Protein AF-A0A651G472-F1 (af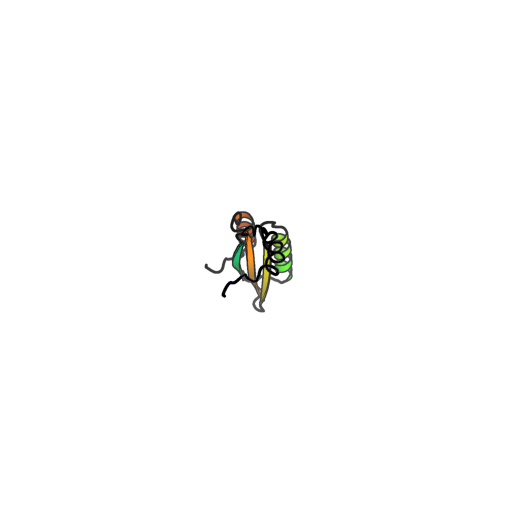db_monomer_lite)

Secondary structure (DSSP, 8-state):
--------SSSSSTTSSGGG---------EEEEEEEESS--HHHHHHHHHHHHT-TTEEEEEEEE-TTS-EEEEEEEETTS-HHHHHHHHHTT-EE---

Structure (mmCIF, N/CA/C/O backbone):
data_AF-A0A651G472-F1
#
_entry.id   AF-A0A651G472-F1
#
loop_
_atom_site.group_PDB
_atom_site.id
_atom_site.type_symbol
_atom_site.label_atom_id
_atom_site.label_alt_id
_atom_site.label_comp_id
_atom_site.label_asym_id
_atom_site.label_entity_id
_atom_site.label_seq_id
_atom_site.pdbx_PDB_ins_code
_atom_site.Cartn_x
_atom_site.Cartn_y
_atom_site.Cartn_z
_atom_site.occupancy
_atom_site.B_iso_or_equiv
_atom_site.auth_seq_id
_atom_site.auth_comp_id
_atom_site.auth_asym_id
_atom_site.auth_atom_id
_atom_site.pdbx_PDB_model_num
ATOM 1 N N . MET A 1 1 ? 12.390 -59.729 -54.789 1.00 39.84 1 MET A N 1
ATOM 2 C CA . MET A 1 1 ? 13.541 -58.829 -54.567 1.00 39.84 1 MET A CA 1
ATOM 3 C C . MET A 1 1 ? 13.058 -57.629 -53.768 1.00 39.84 1 MET A C 1
ATOM 5 O O . MET A 1 1 ? 12.084 -57.005 -54.165 1.00 39.84 1 MET A O 1
ATOM 9 N N . GLN A 1 2 ? 13.670 -57.414 -52.601 1.00 42.69 2 GLN A N 1
ATOM 10 C CA . GLN A 1 2 ? 13.474 -56.268 -51.704 1.00 42.69 2 GLN A CA 1
ATOM 11 C C . GLN A 1 2 ? 13.751 -54.937 -52.413 1.00 42.69 2 GLN A C 1
ATOM 13 O O . GLN A 1 2 ? 14.681 -54.868 -53.210 1.00 42.69 2 GLN A O 1
ATOM 18 N N . SER A 1 3 ? 13.035 -53.876 -52.027 1.00 42.47 3 SER A N 1
ATOM 19 C CA . SER A 1 3 ? 13.592 -52.718 -51.292 1.00 42.47 3 SER A CA 1
ATOM 20 C C . SER A 1 3 ? 12.660 -51.504 -51.473 1.00 42.47 3 SER A C 1
ATOM 22 O O . SER A 1 3 ? 12.436 -51.056 -52.587 1.00 42.47 3 SER A O 1
ATOM 24 N N . THR A 1 4 ? 11.907 -51.120 -50.440 1.00 47.78 4 THR A N 1
ATOM 25 C CA . THR A 1 4 ? 12.179 -49.958 -49.563 1.00 47.78 4 THR A CA 1
ATOM 26 C C . THR A 1 4 ? 12.053 -48.599 -50.259 1.00 47.78 4 THR A C 1
ATOM 28 O O . THR A 1 4 ? 12.889 -48.278 -51.089 1.00 47.78 4 THR A O 1
ATOM 31 N N . GLN A 1 5 ? 11.095 -47.767 -49.822 1.00 47.00 5 GLN A N 1
ATOM 32 C CA . GLN A 1 5 ? 11.279 -46.354 -49.414 1.00 47.00 5 GLN A CA 1
ATOM 33 C C . GLN A 1 5 ? 9.897 -45.701 -49.200 1.00 47.00 5 GLN A C 1
ATOM 35 O O . GLN A 1 5 ? 9.114 -45.546 -50.123 1.00 47.00 5 GLN A O 1
ATOM 40 N N . ARG A 1 6 ? 9.452 -45.565 -47.946 1.00 46.88 6 ARG A N 1
ATOM 41 C CA . ARG A 1 6 ? 9.736 -44.450 -47.015 1.00 46.88 6 ARG A CA 1
ATOM 42 C C . ARG A 1 6 ? 8.841 -43.230 -47.268 1.00 46.88 6 ARG A C 1
ATOM 44 O O . ARG A 1 6 ? 9.208 -42.309 -47.978 1.00 46.88 6 ARG A O 1
ATOM 51 N N . ILE A 1 7 ? 7.675 -43.274 -46.617 1.00 53.94 7 ILE A N 1
ATOM 52 C CA . ILE A 1 7 ? 7.090 -42.219 -45.766 1.00 53.94 7 ILE A CA 1
ATOM 53 C C . ILE A 1 7 ? 7.829 -40.878 -45.907 1.00 53.94 7 ILE A C 1
ATOM 55 O O . ILE A 1 7 ? 8.785 -40.611 -45.182 1.00 53.94 7 ILE A O 1
ATOM 59 N N . ALA A 1 8 ? 7.409 -40.047 -46.852 1.00 53.22 8 ALA A N 1
ATOM 60 C CA . ALA A 1 8 ? 8.020 -38.741 -47.067 1.00 53.22 8 ALA A CA 1
ATOM 61 C C . ALA A 1 8 ? 6.984 -37.754 -47.599 1.00 53.22 8 ALA A C 1
ATOM 63 O O . ALA A 1 8 ? 7.155 -37.225 -48.686 1.00 53.22 8 ALA A O 1
ATOM 64 N N . LEU A 1 9 ? 5.871 -37.549 -46.888 1.00 49.25 9 LEU A N 1
ATOM 65 C CA . LEU A 1 9 ? 4.872 -36.558 -47.316 1.00 49.25 9 LEU A CA 1
ATOM 66 C C . LEU A 1 9 ? 3.938 -36.088 -46.191 1.00 49.25 9 LEU A C 1
ATOM 68 O O . LEU A 1 9 ? 2.769 -35.846 -46.430 1.00 49.25 9 LEU A O 1
ATOM 72 N N . PHE A 1 10 ? 4.424 -35.955 -44.952 1.00 49.31 10 PHE A N 1
ATOM 73 C CA . PHE A 1 10 ? 3.612 -35.372 -43.863 1.00 49.31 10 PHE A CA 1
ATOM 74 C C . PHE A 1 10 ? 4.408 -34.531 -42.848 1.00 49.31 10 PHE A C 1
ATOM 76 O O . PHE A 1 10 ? 3.930 -34.256 -41.754 1.00 49.31 10 PHE A O 1
ATOM 83 N N . THR A 1 11 ? 5.627 -34.099 -43.180 1.00 51.69 11 THR A N 1
ATOM 84 C CA . THR A 1 11 ? 6.536 -33.431 -42.225 1.00 51.69 11 THR A CA 1
ATOM 85 C C . THR A 1 11 ? 6.749 -31.933 -42.464 1.00 51.69 11 THR A C 1
ATOM 87 O O . THR A 1 11 ? 7.424 -31.288 -41.669 1.00 51.69 11 THR A O 1
ATOM 90 N N . THR A 1 12 ? 6.160 -31.335 -43.501 1.00 51.53 12 THR A N 1
ATOM 91 C CA . THR A 1 12 ? 6.471 -29.953 -43.925 1.00 51.53 12 THR A CA 1
ATOM 92 C C . THR A 1 12 ? 5.428 -28.893 -43.552 1.00 51.53 12 THR A C 1
ATOM 94 O O . THR A 1 12 ? 5.532 -27.765 -44.018 1.00 51.53 12 THR A O 1
ATOM 97 N N . VAL A 1 13 ? 4.455 -29.200 -42.684 1.00 48.84 13 VAL A N 1
ATOM 98 C CA . VAL A 1 13 ? 3.452 -28.209 -42.212 1.00 48.84 13 VAL A CA 1
ATOM 99 C C . VAL A 1 13 ? 3.659 -27.798 -40.742 1.00 48.84 13 VAL A C 1
ATOM 101 O O . VAL A 1 13 ? 3.121 -26.795 -40.290 1.00 48.84 13 VAL A O 1
ATOM 104 N N . ILE A 1 14 ? 4.512 -28.497 -39.985 1.00 50.47 14 ILE A N 1
ATOM 105 C CA . ILE A 1 14 ? 4.656 -28.290 -38.527 1.00 50.47 14 ILE A CA 1
ATOM 106 C C . ILE A 1 14 ? 5.759 -27.259 -38.177 1.00 50.47 14 ILE A C 1
ATOM 108 O O . ILE A 1 14 ? 6.018 -26.984 -37.010 1.00 50.47 14 ILE A O 1
ATOM 112 N N . LEU A 1 15 ? 6.403 -26.622 -39.165 1.00 45.94 15 LEU A N 1
ATOM 113 C CA . LEU A 1 15 ? 7.563 -25.743 -38.924 1.00 45.94 15 LEU A CA 1
ATOM 114 C C . LEU A 1 15 ? 7.246 -24.233 -38.855 1.00 45.94 15 LEU A C 1
ATOM 116 O O . LEU A 1 15 ? 8.153 -23.434 -38.652 1.00 45.94 15 LEU A O 1
ATOM 120 N N . ALA A 1 16 ? 5.984 -23.811 -38.984 1.00 49.34 16 ALA A N 1
ATOM 121 C CA . ALA A 1 16 ? 5.621 -22.384 -38.949 1.00 49.34 16 ALA A CA 1
ATOM 122 C C . ALA A 1 16 ? 5.067 -21.890 -37.595 1.00 49.34 16 ALA A C 1
ATOM 124 O O . ALA A 1 16 ? 4.894 -20.690 -37.409 1.00 49.34 16 ALA A O 1
ATOM 125 N N . ILE A 1 17 ? 4.811 -22.780 -36.627 1.00 51.41 17 ILE A N 1
ATOM 126 C CA . ILE A 1 17 ? 4.156 -22.407 -35.353 1.00 51.41 17 ILE A CA 1
ATOM 127 C C . ILE A 1 17 ? 5.175 -22.045 -34.249 1.00 51.41 17 ILE A C 1
ATOM 129 O O . ILE A 1 17 ? 4.821 -21.461 -33.230 1.00 51.41 17 ILE A O 1
ATOM 133 N N . VAL A 1 18 ? 6.470 -22.308 -34.452 1.00 51.47 18 VAL A N 1
ATOM 134 C CA . VAL A 1 18 ? 7.487 -22.171 -33.388 1.00 51.47 18 VAL A CA 1
ATOM 135 C C . VAL A 1 18 ? 8.056 -20.742 -33.251 1.00 51.47 18 VAL A C 1
ATOM 137 O O . VAL A 1 18 ? 8.744 -20.444 -32.281 1.00 51.47 18 VAL A O 1
ATOM 140 N N . LEU A 1 19 ? 7.747 -19.811 -34.161 1.00 49.59 19 LEU A N 1
ATOM 141 C CA . LEU A 1 19 ? 8.457 -18.520 -34.249 1.00 49.59 19 LEU A CA 1
ATOM 142 C C . LEU A 1 19 ? 7.743 -17.290 -33.651 1.00 49.59 19 LEU A C 1
ATOM 144 O O . LEU A 1 19 ? 8.285 -16.192 -33.738 1.00 49.59 19 LEU A O 1
ATOM 148 N N . ILE A 1 20 ? 6.588 -17.435 -32.987 1.00 51.31 20 ILE A N 1
ATOM 149 C CA . ILE A 1 20 ? 5.882 -16.301 -32.333 1.00 51.31 20 ILE A CA 1
ATOM 150 C C . ILE A 1 20 ? 5.893 -16.419 -30.794 1.00 51.31 20 ILE A C 1
ATOM 152 O O . ILE A 1 20 ? 5.152 -15.741 -30.093 1.00 51.31 20 ILE A O 1
ATOM 156 N N . ALA A 1 21 ? 6.769 -17.251 -30.224 1.00 48.28 21 ALA A N 1
ATOM 157 C CA . ALA A 1 21 ? 6.978 -17.304 -28.772 1.00 48.28 21 ALA A CA 1
ATOM 158 C C . ALA A 1 21 ? 8.092 -16.355 -28.284 1.00 48.28 21 ALA A C 1
ATOM 160 O O . ALA A 1 21 ? 8.509 -16.432 -27.132 1.00 48.28 21 ALA A O 1
ATOM 161 N N . SER A 1 22 ? 8.545 -15.412 -29.117 1.00 53.03 22 SER A N 1
ATOM 162 C CA . SER A 1 22 ? 9.409 -14.296 -28.701 1.00 53.03 22 SER A CA 1
ATOM 163 C C . SER A 1 22 ? 8.605 -13.197 -27.998 1.00 53.03 22 SER A C 1
ATOM 165 O O . SER A 1 22 ? 8.792 -12.006 -28.236 1.00 53.03 22 SER A O 1
ATOM 167 N N . GLY A 1 23 ? 7.699 -13.586 -27.101 1.00 45.75 23 GLY A N 1
ATOM 168 C CA . GLY A 1 23 ? 7.287 -12.701 -26.031 1.0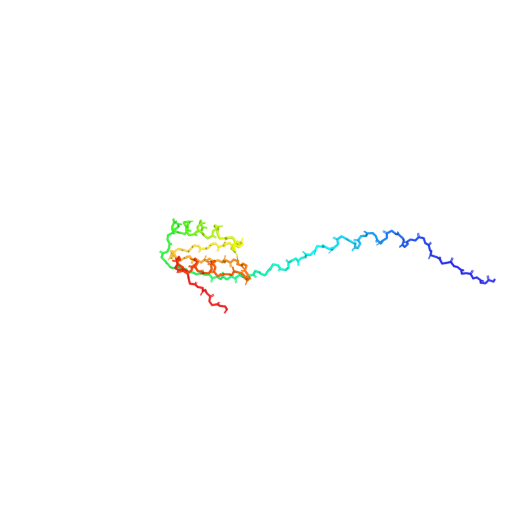0 45.75 23 GLY A CA 1
ATOM 169 C C . GLY A 1 23 ? 8.459 -12.635 -25.069 1.00 45.75 23 GLY A C 1
ATOM 170 O O . GLY A 1 23 ? 8.598 -13.506 -24.216 1.00 45.75 23 GLY A O 1
ATOM 171 N N . CYS A 1 24 ? 9.324 -11.632 -25.220 1.00 48.06 24 CYS A N 1
ATOM 172 C CA . CYS A 1 24 ? 10.207 -11.198 -24.147 1.00 48.06 24 CYS A CA 1
ATOM 173 C C . CYS A 1 24 ? 9.325 -10.946 -22.921 1.00 48.06 24 CYS A C 1
ATOM 175 O O . CYS A 1 24 ? 8.806 -9.844 -22.740 1.00 48.06 24 CYS A O 1
ATOM 177 N N . ALA A 1 25 ? 9.128 -11.965 -22.084 1.00 46.72 25 ALA A N 1
ATOM 178 C CA . ALA A 1 25 ? 8.603 -11.809 -20.747 1.00 46.72 25 ALA A CA 1
ATOM 179 C C . ALA A 1 25 ? 9.680 -11.030 -19.998 1.00 46.72 25 ALA A C 1
ATOM 181 O O . ALA A 1 25 ? 10.577 -11.596 -19.372 1.00 46.72 25 ALA A O 1
ATOM 182 N N . ARG A 1 26 ? 9.652 -9.703 -20.165 1.00 51.78 26 ARG A N 1
ATOM 183 C CA . ARG A 1 26 ? 10.412 -8.757 -19.365 1.00 51.78 26 ARG A CA 1
ATOM 184 C C . ARG A 1 26 ? 10.019 -9.127 -17.947 1.00 51.78 26 ARG A C 1
ATOM 186 O O . ARG A 1 26 ? 8.873 -8.920 -17.565 1.00 51.78 26 ARG A O 1
ATOM 193 N N . LYS A 1 27 ? 10.914 -9.809 -17.229 1.00 59.56 27 LYS A N 1
ATOM 194 C CA . LYS A 1 27 ? 10.668 -10.217 -15.850 1.00 59.56 27 LYS A CA 1
ATOM 195 C C . LYS A 1 27 ? 10.458 -8.921 -15.089 1.00 59.56 27 LYS A C 1
ATOM 197 O O . LYS A 1 27 ? 11.412 -8.190 -14.823 1.00 59.56 27 LYS A O 1
ATOM 202 N N . PHE A 1 28 ? 9.205 -8.551 -14.875 1.00 63.22 28 PHE A N 1
ATOM 203 C CA . PHE A 1 28 ? 8.905 -7.418 -14.039 1.00 63.22 28 PHE A CA 1
ATOM 204 C C . PHE A 1 28 ? 9.256 -7.858 -12.625 1.00 63.22 28 PHE A C 1
ATOM 206 O O . PHE A 1 28 ? 8.750 -8.868 -12.138 1.00 63.22 28 PHE A O 1
ATOM 213 N N . HIS A 1 29 ? 10.216 -7.168 -12.020 1.00 83.06 29 HIS A N 1
ATOM 214 C CA . HIS A 1 29 ? 10.653 -7.498 -10.677 1.00 83.06 29 HIS A CA 1
ATOM 215 C C . HIS A 1 29 ? 9.717 -6.743 -9.738 1.00 83.06 29 HIS A C 1
ATOM 217 O O . HIS A 1 29 ? 9.888 -5.551 -9.511 1.00 83.06 29 HIS A O 1
ATOM 223 N N . TYR A 1 30 ? 8.662 -7.414 -9.288 1.00 88.44 30 TYR A N 1
ATOM 224 C CA . TYR A 1 30 ? 7.714 -6.863 -8.329 1.00 88.44 30 TYR A CA 1
ATOM 225 C C . TYR A 1 30 ? 7.882 -7.572 -6.991 1.00 88.44 30 TYR A C 1
ATOM 227 O O . TYR A 1 30 ? 8.037 -8.792 -6.945 1.00 88.44 30 TYR A O 1
ATOM 235 N N . ALA A 1 31 ? 7.831 -6.810 -5.906 1.00 89.56 31 ALA A N 1
ATOM 236 C CA . ALA A 1 31 ? 7.809 -7.334 -4.550 1.00 89.56 31 ALA A CA 1
ATOM 237 C C . ALA A 1 31 ? 6.467 -6.987 -3.910 1.00 89.56 31 ALA A C 1
ATOM 239 O O . ALA A 1 31 ? 6.017 -5.844 -3.985 1.00 89.56 31 ALA A O 1
ATOM 240 N N . THR A 1 32 ? 5.836 -7.971 -3.277 1.00 93.00 32 THR A N 1
ATOM 241 C CA . THR A 1 32 ? 4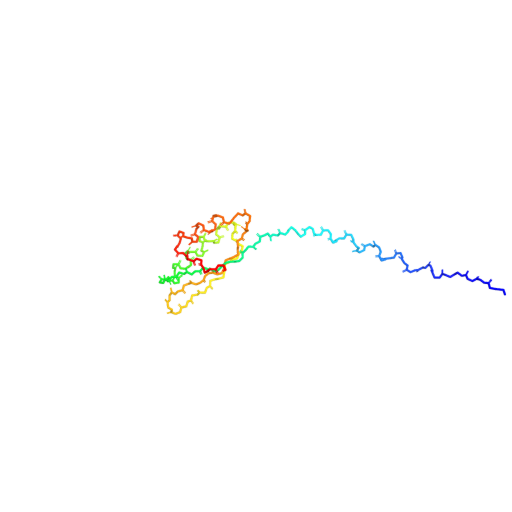.628 -7.748 -2.476 1.00 93.00 32 THR A CA 1
ATOM 242 C C . THR A 1 32 ? 5.035 -7.579 -1.020 1.00 93.00 32 THR A C 1
ATOM 244 O O . THR A 1 32 ? 5.924 -8.272 -0.528 1.00 93.00 32 THR A O 1
ATOM 247 N N . SER A 1 33 ? 4.438 -6.624 -0.319 1.00 93.19 33 SER A N 1
ATOM 248 C CA . SER A 1 33 ? 4.667 -6.415 1.110 1.00 93.19 33 SER A CA 1
ATOM 249 C C . SER A 1 33 ? 3.393 -5.949 1.789 1.00 93.19 33 SER A C 1
ATOM 251 O O . SER A 1 33 ? 2.592 -5.225 1.200 1.00 93.19 33 SER A O 1
ATOM 253 N N . THR A 1 34 ? 3.222 -6.366 3.038 1.00 95.56 34 THR A N 1
ATOM 254 C CA . THR A 1 34 ? 2.057 -6.014 3.844 1.00 95.56 34 THR A CA 1
ATOM 255 C C . THR A 1 34 ? 2.428 -4.921 4.833 1.00 95.56 34 THR A C 1
ATOM 257 O O . THR A 1 34 ? 3.485 -4.961 5.463 1.00 95.56 34 THR A O 1
ATOM 260 N N . TYR A 1 35 ? 1.547 -3.943 4.972 1.00 96.12 35 TYR A N 1
ATOM 261 C CA . TYR A 1 35 ? 1.691 -2.795 5.847 1.00 96.12 35 TYR A CA 1
ATOM 262 C C . TYR A 1 35 ? 0.454 -2.655 6.725 1.00 96.12 35 TYR A C 1
ATOM 264 O O . TYR A 1 35 ? -0.626 -3.066 6.316 1.00 96.12 35 TYR A O 1
ATOM 272 N N . PHE A 1 36 ? 0.581 -2.071 7.912 1.00 96.12 36 PHE A N 1
ATOM 273 C CA . PHE A 1 36 ? -0.561 -1.805 8.780 1.00 96.12 36 PHE A CA 1
ATOM 274 C C . PHE A 1 36 ? -0.470 -0.447 9.470 1.00 96.12 36 PHE A C 1
ATOM 276 O O . PHE A 1 36 ? 0.619 0.092 9.668 1.00 96.12 36 PHE A O 1
ATOM 283 N N . GLN A 1 37 ? -1.625 0.082 9.857 1.00 96.56 37 GLN A N 1
ATOM 284 C CA . GLN A 1 37 ? -1.768 1.294 10.657 1.00 96.56 37 GLN A CA 1
ATOM 285 C C . GLN A 1 37 ? -2.996 1.160 11.564 1.00 96.56 37 GLN A C 1
ATOM 287 O O . GLN A 1 37 ? -3.960 0.484 11.210 1.00 96.56 37 GLN A O 1
ATOM 292 N N . LEU A 1 38 ? -2.946 1.765 12.749 1.00 95.25 38 LEU A N 1
ATOM 293 C CA . LEU A 1 38 ? -4.029 1.739 13.737 1.00 95.25 38 LEU A CA 1
ATOM 294 C C . LEU A 1 38 ? -4.756 3.086 13.772 1.00 95.25 38 LEU A C 1
ATOM 296 O O . LEU A 1 38 ? -4.152 4.110 13.459 1.00 95.25 38 LEU A O 1
ATOM 300 N N . ASN A 1 39 ? -6.005 3.078 14.241 1.00 94.81 39 ASN A N 1
ATOM 301 C CA . ASN A 1 39 ? -6.839 4.269 14.435 1.00 94.81 39 ASN A CA 1
ATOM 302 C C . ASN A 1 39 ? -7.055 5.091 13.150 1.00 94.81 39 ASN A C 1
ATOM 304 O O . ASN A 1 39 ? -7.051 6.319 13.189 1.00 94.81 39 ASN A O 1
ATOM 308 N N . VAL A 1 40 ? -7.234 4.415 12.015 1.00 95.19 40 VAL A N 1
ATOM 309 C CA . VAL A 1 40 ? -7.508 5.045 10.716 1.00 95.19 40 VAL A CA 1
ATOM 310 C C . VAL A 1 40 ? -8.999 4.916 10.412 1.00 95.19 40 VAL A C 1
ATOM 312 O O . VAL A 1 40 ? -9.546 3.814 10.472 1.00 95.19 40 VAL A O 1
ATOM 315 N N . SER A 1 41 ? -9.662 6.034 10.112 1.00 95.25 41 SER A N 1
ATOM 316 C CA . SER A 1 41 ? -11.053 6.043 9.642 1.00 95.25 41 SER A CA 1
ATOM 317 C C . SER A 1 41 ? -11.134 5.693 8.153 1.00 95.25 41 SER A C 1
ATOM 319 O O . SER A 1 41 ? -10.148 5.832 7.431 1.00 95.25 41 SER A O 1
ATOM 321 N N . GLU A 1 42 ? -12.314 5.291 7.674 1.00 94.31 42 GLU A N 1
ATOM 322 C CA . GLU A 1 42 ? -12.535 5.017 6.243 1.00 94.31 42 GLU A CA 1
ATOM 323 C C . GLU A 1 42 ? -12.207 6.233 5.363 1.00 94.31 42 GLU A C 1
ATOM 325 O O . GLU A 1 42 ? -11.522 6.092 4.358 1.00 94.31 42 GLU A O 1
ATOM 330 N N . GLN A 1 43 ? -12.585 7.443 5.789 1.00 95.19 43 GLN A N 1
ATOM 331 C CA .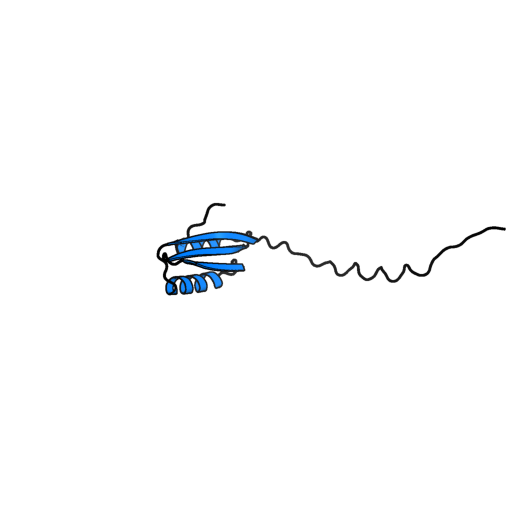 GLN A 1 43 ? -12.262 8.666 5.047 1.00 95.19 43 GLN A CA 1
ATOM 332 C C . GLN A 1 43 ? -10.745 8.867 4.889 1.00 95.19 43 GLN A C 1
ATOM 334 O O . GLN A 1 43 ? -10.265 9.163 3.798 1.00 95.19 43 GLN A O 1
ATOM 339 N N . VAL A 1 44 ? -9.979 8.693 5.971 1.00 96.12 44 VAL A N 1
ATOM 340 C CA . VAL A 1 44 ? -8.516 8.840 5.928 1.00 96.12 44 VAL A CA 1
ATOM 341 C C . VAL A 1 44 ? -7.891 7.731 5.079 1.00 96.12 44 VAL A C 1
ATOM 343 O O . VAL A 1 44 ? -6.940 7.978 4.342 1.00 96.12 44 VAL A O 1
ATOM 346 N N . LEU A 1 45 ? -8.441 6.513 5.138 1.00 96.31 45 LEU A N 1
ATOM 347 C CA . LEU A 1 45 ? -8.029 5.419 4.263 1.00 96.31 45 LEU A CA 1
ATOM 348 C C . LEU A 1 45 ? -8.225 5.781 2.785 1.00 96.31 45 LEU A C 1
ATOM 350 O O . LEU A 1 45 ? -7.302 5.582 2.000 1.00 96.31 45 LEU A O 1
ATOM 354 N N . ASP A 1 46 ? -9.375 6.333 2.408 1.00 96.94 46 ASP A N 1
ATOM 355 C CA . ASP A 1 46 ? -9.649 6.730 1.025 1.00 96.94 46 ASP A CA 1
ATOM 356 C C . ASP A 1 46 ? -8.673 7.811 0.536 1.00 96.94 46 ASP A C 1
ATOM 358 O O . ASP A 1 46 ? -8.124 7.702 -0.564 1.00 96.94 46 ASP A O 1
ATOM 362 N N . GLU A 1 47 ? -8.376 8.809 1.374 1.00 96.81 47 GLU A N 1
ATOM 363 C CA . GLU A 1 47 ? -7.367 9.839 1.090 1.00 96.81 47 GLU A CA 1
ATOM 364 C C . GLU A 1 47 ? -5.967 9.226 0.904 1.00 96.81 47 GLU A C 1
ATOM 366 O O . GLU A 1 47 ? -5.247 9.566 -0.040 1.00 96.81 47 GLU A O 1
ATOM 371 N N . HIS A 1 48 ? -5.583 8.274 1.760 1.00 96.94 48 HIS A N 1
ATOM 372 C CA . HIS A 1 48 ? -4.319 7.546 1.629 1.00 96.94 48 HIS A CA 1
ATOM 373 C C . HIS A 1 48 ? -4.263 6.730 0.330 1.00 96.94 48 HIS A C 1
ATOM 375 O O . HIS A 1 48 ? -3.236 6.716 -0.349 1.00 96.94 48 HIS A O 1
ATOM 381 N N . LEU A 1 49 ? -5.354 6.048 -0.034 1.00 96.75 49 LEU A N 1
ATOM 382 C CA . LEU A 1 49 ? -5.427 5.246 -1.254 1.00 96.75 49 LEU A CA 1
ATOM 383 C C . LEU A 1 49 ? -5.306 6.110 -2.508 1.00 96.75 49 LEU A C 1
ATOM 385 O O . LEU A 1 49 ? -4.637 5.692 -3.450 1.00 96.75 49 LEU A O 1
ATOM 389 N N . GLN A 1 50 ? -5.899 7.304 -2.529 1.00 96.31 50 GLN A N 1
ATOM 390 C CA . GLN A 1 50 ? -5.717 8.247 -3.636 1.00 96.31 50 GLN A CA 1
ATOM 391 C C . GLN A 1 50 ? -4.237 8.610 -3.812 1.00 96.31 50 GLN A C 1
ATOM 393 O O . GLN A 1 50 ? -3.684 8.397 -4.888 1.00 96.31 50 GLN A O 1
ATOM 398 N N . GLN A 1 51 ? -3.563 9.023 -2.733 1.00 95.69 51 GLN A N 1
ATOM 399 C CA . GLN A 1 51 ? -2.142 9.390 -2.782 1.00 95.69 51 GLN A CA 1
ATOM 400 C C . GLN A 1 51 ? -1.234 8.231 -3.212 1.00 95.69 51 GLN A C 1
ATOM 402 O O . GLN A 1 51 ? -0.245 8.437 -3.910 1.00 95.69 51 GLN A O 1
ATOM 407 N N . LEU A 1 52 ? -1.545 7.002 -2.791 1.00 95.50 52 LEU A N 1
ATOM 408 C CA . LEU A 1 52 ? -0.757 5.825 -3.156 1.00 95.50 52 LEU A CA 1
ATOM 409 C C . LEU A 1 52 ? -1.005 5.374 -4.604 1.00 95.50 52 LEU A C 1
ATOM 411 O O . LEU A 1 52 ? -0.079 4.869 -5.237 1.00 95.50 52 LEU A O 1
ATOM 415 N N . ASN A 1 53 ? -2.214 5.554 -5.144 1.00 94.88 53 ASN A N 1
ATOM 416 C CA . ASN A 1 53 ? -2.517 5.220 -6.541 1.00 94.88 53 ASN A CA 1
ATOM 417 C C . ASN A 1 53 ? -1.804 6.143 -7.542 1.00 94.88 53 ASN A C 1
ATOM 419 O O . ASN A 1 53 ? -1.534 5.718 -8.665 1.00 94.88 53 ASN A O 1
ATOM 423 N N . ASP A 1 54 ? -1.442 7.360 -7.131 1.00 94.69 54 ASP A N 1
ATOM 424 C CA . ASP A 1 54 ? -0.680 8.301 -7.961 1.00 94.69 54 ASP A CA 1
ATOM 425 C C . ASP A 1 54 ? 0.806 7.907 -8.112 1.00 94.69 54 ASP A C 1
ATOM 427 O O . ASP A 1 54 ? 1.520 8.423 -8.978 1.00 94.69 54 ASP A O 1
ATOM 431 N N . ILE A 1 55 ? 1.296 6.956 -7.307 1.00 94.44 55 ILE A N 1
ATOM 432 C CA . ILE A 1 55 ? 2.694 6.517 -7.331 1.00 94.44 55 ILE A CA 1
ATOM 433 C C . ILE A 1 55 ? 2.909 5.477 -8.431 1.00 94.44 55 ILE A C 1
ATOM 435 O O . ILE A 1 55 ? 2.545 4.309 -8.301 1.00 94.44 55 ILE A O 1
ATOM 439 N N . SER A 1 56 ? 3.630 5.868 -9.483 1.00 93.12 56 SER A N 1
ATOM 440 C CA . SER A 1 56 ? 3.899 5.017 -10.658 1.00 93.12 56 SER A CA 1
ATOM 441 C C . SER A 1 56 ? 4.613 3.685 -10.365 1.00 93.12 56 SER A C 1
ATOM 443 O O . SER A 1 56 ? 4.529 2.743 -11.157 1.00 93.12 56 SER A O 1
ATOM 445 N N . THR A 1 57 ? 5.330 3.590 -9.241 1.00 93.62 57 THR A N 1
ATOM 446 C CA . THR A 1 57 ? 6.059 2.381 -8.821 1.00 93.62 57 THR A CA 1
ATOM 447 C C . THR A 1 57 ? 5.179 1.374 -8.077 1.00 93.62 57 THR A C 1
ATOM 449 O O . THR A 1 57 ? 5.595 0.224 -7.897 1.00 93.62 57 THR A O 1
ATOM 452 N N . ILE A 1 58 ? 3.961 1.763 -7.682 1.00 94.25 58 ILE A N 1
ATOM 453 C CA . ILE A 1 58 ? 2.963 0.880 -7.079 1.00 94.25 58 ILE A CA 1
ATOM 454 C C . ILE A 1 58 ? 2.116 0.258 -8.187 1.00 94.25 58 ILE A C 1
ATOM 456 O O . ILE A 1 58 ? 1.563 0.935 -9.046 1.00 94.25 58 ILE A O 1
ATOM 460 N N . ARG A 1 59 ? 2.015 -1.072 -8.174 1.00 93.31 59 ARG A N 1
ATOM 461 C CA . ARG A 1 59 ? 1.254 -1.829 -9.172 1.00 93.31 59 ARG A CA 1
ATOM 462 C C . ARG A 1 59 ? -0.144 -2.182 -8.693 1.00 93.31 59 ARG A C 1
ATOM 464 O O . ARG A 1 59 ? -1.083 -2.136 -9.482 1.00 93.31 59 ARG A O 1
ATOM 471 N N . THR A 1 60 ? -0.258 -2.603 -7.439 1.00 95.25 60 THR A N 1
ATOM 472 C CA . THR A 1 60 ? -1.535 -2.950 -6.814 1.00 95.25 60 THR A CA 1
ATOM 473 C C . THR A 1 60 ? -1.524 -2.576 -5.343 1.00 95.25 60 THR A C 1
ATOM 475 O O . THR A 1 60 ? -0.482 -2.636 -4.684 1.00 95.25 60 THR A O 1
ATOM 478 N N . ILE A 1 61 ? -2.707 -2.229 -4.843 1.00 96.31 61 ILE A N 1
ATOM 479 C CA . ILE A 1 61 ? -2.989 -1.968 -3.436 1.00 96.31 61 ILE A CA 1
ATOM 480 C C . ILE A 1 61 ? -4.265 -2.735 -3.098 1.00 96.31 61 ILE A C 1
ATOM 482 O O . ILE A 1 61 ? -5.289 -2.544 -3.749 1.00 96.31 61 ILE A O 1
ATOM 486 N N . ALA A 1 62 ? -4.199 -3.614 -2.104 1.00 96.69 62 ALA A N 1
ATOM 487 C CA . ALA A 1 62 ? -5.358 -4.310 -1.561 1.00 96.69 62 ALA A CA 1
ATOM 488 C C . ALA A 1 62 ? -5.556 -3.870 -0.101 1.00 96.69 62 ALA A C 1
ATOM 490 O O . ALA A 1 62 ? -4.788 -4.304 0.768 1.00 96.69 62 ALA A O 1
ATOM 491 N N . PRO A 1 63 ? -6.519 -2.971 0.170 1.00 96.56 63 PRO A N 1
ATOM 492 C CA . PRO A 1 63 ? -6.832 -2.538 1.522 1.00 96.56 63 PRO A CA 1
ATOM 493 C C . PRO A 1 63 ? -7.742 -3.536 2.243 1.00 96.56 63 PRO A C 1
ATOM 495 O O . PRO A 1 63 ? -8.637 -4.135 1.651 1.00 96.56 63 PRO A O 1
ATOM 498 N N . ALA A 1 64 ? -7.536 -3.663 3.549 1.00 95.19 64 ALA A N 1
ATOM 499 C CA . ALA A 1 64 ? -8.448 -4.307 4.482 1.00 95.19 64 ALA A CA 1
ATOM 500 C C . ALA A 1 64 ? -8.592 -3.411 5.717 1.00 95.19 64 ALA A C 1
ATOM 502 O O . ALA A 1 64 ? -7.594 -3.093 6.367 1.00 95.19 64 ALA A O 1
ATOM 503 N N . HIS A 1 65 ? -9.819 -3.002 6.029 1.00 95.12 65 HIS A N 1
ATOM 504 C CA . HIS A 1 65 ? -10.157 -2.227 7.222 1.00 95.12 65 HIS A CA 1
ATOM 505 C C . HIS A 1 65 ? -10.974 -3.104 8.164 1.00 95.12 65 HIS A C 1
ATOM 507 O O . HIS A 1 65 ? -11.909 -3.774 7.726 1.00 95.12 65 HIS A O 1
ATOM 513 N N . ASP A 1 66 ? -10.572 -3.168 9.430 1.00 92.56 66 ASP A N 1
ATOM 514 C CA . ASP A 1 66 ? -11.262 -3.968 10.437 1.00 92.56 66 ASP A CA 1
ATOM 515 C C . ASP A 1 66 ? -12.096 -3.110 11.399 1.00 92.56 66 ASP A C 1
ATOM 517 O O . ASP A 1 66 ? -11.961 -1.889 11.487 1.00 92.56 66 ASP A O 1
ATOM 521 N N . SER A 1 67 ? -12.953 -3.775 12.176 1.00 90.44 67 SER A N 1
ATOM 522 C CA . SER A 1 67 ? -13.823 -3.132 13.168 1.00 90.44 67 SER A CA 1
ATOM 523 C C . SER A 1 67 ? -13.069 -2.443 14.317 1.00 90.44 67 SER A C 1
ATOM 525 O O . SER A 1 67 ? -13.694 -1.797 15.154 1.00 90.44 67 SER A O 1
ATOM 527 N N . SER A 1 68 ? -11.745 -2.597 14.407 1.00 91.06 68 SER A N 1
ATOM 528 C CA . SER A 1 68 ? -10.880 -1.944 15.396 1.00 91.06 68 SER A CA 1
ATOM 529 C C . SER A 1 68 ? -10.177 -0.705 14.830 1.00 91.06 68 SER A C 1
ATOM 531 O O . SER A 1 68 ? -9.224 -0.213 15.435 1.00 91.06 68 SER A O 1
ATOM 533 N N . ASN A 1 69 ? -10.636 -0.186 13.684 1.00 92.31 69 ASN A N 1
ATOM 534 C CA . ASN A 1 69 ? -10.015 0.919 12.950 1.00 92.31 69 ASN A CA 1
ATOM 535 C C . ASN A 1 69 ? -8.554 0.646 12.574 1.00 92.31 69 ASN A C 1
ATOM 537 O O . ASN A 1 69 ? -7.750 1.574 12.431 1.00 92.31 69 ASN A O 1
ATOM 541 N N . LYS A 1 70 ? -8.173 -0.624 12.436 1.00 95.00 70 LYS A N 1
ATOM 542 C CA . LYS A 1 70 ? -6.876 -0.996 11.894 1.00 95.00 70 LYS A CA 1
ATOM 543 C C . LYS A 1 70 ? -7.022 -1.204 10.395 1.00 95.00 70 LYS A C 1
ATOM 545 O O . LYS A 1 70 ? -7.887 -1.932 9.914 1.00 95.00 70 LYS A O 1
ATOM 550 N N . VAL A 1 71 ? -6.118 -0.576 9.655 1.00 97.19 71 VAL A N 1
ATOM 551 C CA . VAL A 1 71 ? -5.952 -0.789 8.221 1.00 97.19 71 VAL A CA 1
ATOM 552 C C . VAL A 1 71 ? -4.762 -1.702 8.004 1.00 97.19 71 VAL A C 1
ATOM 554 O O . VAL A 1 71 ? -3.693 -1.487 8.573 1.00 97.19 71 VAL A O 1
ATOM 557 N N . THR A 1 72 ? -4.930 -2.682 7.127 1.00 96.62 72 THR A N 1
ATOM 558 C CA . THR A 1 72 ? -3.845 -3.458 6.532 1.00 96.62 72 THR A CA 1
ATOM 559 C C . THR A 1 72 ? -3.832 -3.206 5.026 1.00 96.62 72 THR A C 1
ATOM 561 O O . THR A 1 72 ? -4.865 -3.313 4.375 1.00 96.62 72 THR A O 1
ATOM 564 N N . LEU A 1 73 ? -2.675 -2.864 4.465 1.00 96.62 73 LEU A N 1
ATOM 565 C CA . LEU A 1 73 ? -2.471 -2.688 3.030 1.00 96.62 73 LEU A CA 1
ATOM 566 C C . LEU A 1 73 ? -1.518 -3.762 2.519 1.00 96.62 73 LEU A C 1
ATOM 568 O O . LEU A 1 73 ? -0.365 -3.825 2.948 1.00 96.62 73 LEU A O 1
ATOM 572 N N . THR A 1 74 ? -1.957 -4.573 1.565 1.00 96.69 74 THR A N 1
ATOM 573 C CA . THR A 1 74 ? -1.047 -5.406 0.773 1.00 96.69 74 THR A CA 1
ATOM 574 C C . THR A 1 74 ? -0.693 -4.654 -0.501 1.00 96.69 74 THR A C 1
ATOM 576 O O . THR A 1 74 ? -1.564 -4.368 -1.321 1.00 96.69 74 THR A O 1
ATOM 579 N N . VAL A 1 75 ? 0.585 -4.307 -0.657 1.00 95.62 75 VAL A N 1
ATOM 580 C CA . VAL A 1 75 ? 1.070 -3.440 -1.736 1.00 95.62 75 VAL A CA 1
ATOM 581 C C . VAL A 1 75 ? 2.094 -4.187 -2.582 1.00 95.62 75 VAL A C 1
ATOM 583 O O . VAL A 1 75 ? 3.046 -4.762 -2.050 1.00 95.62 75 VAL A O 1
ATOM 586 N N . THR A 1 76 ? 1.920 -4.150 -3.901 1.00 94.94 76 THR A N 1
ATOM 587 C CA . THR A 1 76 ? 2.897 -4.671 -4.868 1.00 94.94 76 THR A CA 1
ATOM 588 C C . THR A 1 76 ? 3.674 -3.514 -5.482 1.00 94.94 76 THR A C 1
ATOM 590 O O . THR A 1 76 ? 3.074 -2.635 -6.095 1.00 94.94 76 THR A O 1
ATOM 593 N N . ILE A 1 77 ? 5.000 -3.516 -5.342 1.00 94.12 77 ILE A N 1
ATOM 594 C CA . ILE A 1 77 ? 5.889 -2.404 -5.722 1.00 94.12 77 ILE A CA 1
ATOM 595 C C . ILE A 1 77 ? 6.952 -2.902 -6.716 1.00 94.12 77 ILE A C 1
ATOM 597 O O . ILE A 1 77 ? 7.440 -4.026 -6.571 1.00 94.12 77 ILE A O 1
ATOM 601 N N . ASP A 1 78 ? 7.346 -2.088 -7.707 1.00 92.44 78 ASP A N 1
ATOM 602 C CA . ASP A 1 78 ? 8.524 -2.374 -8.551 1.00 92.44 78 ASP A CA 1
ATOM 603 C C . ASP A 1 78 ? 9.789 -2.407 -7.681 1.00 92.44 78 ASP A C 1
ATOM 605 O O . ASP A 1 78 ? 10.211 -1.412 -7.087 1.00 92.44 78 ASP A O 1
ATOM 609 N N . SER A 1 79 ? 10.420 -3.576 -7.602 1.00 89.19 79 SER A N 1
ATOM 610 C CA . SER A 1 79 ? 11.578 -3.801 -6.747 1.00 89.19 79 SER A CA 1
ATOM 611 C C . SER A 1 79 ? 12.840 -3.104 -7.257 1.00 89.19 79 SER A C 1
ATOM 613 O O . SER A 1 79 ? 13.816 -3.028 -6.514 1.00 89.19 79 SER A O 1
ATOM 615 N N . ARG A 1 80 ? 12.855 -2.607 -8.501 1.00 90.31 80 ARG A N 1
ATOM 616 C CA . ARG A 1 80 ? 13.973 -1.820 -9.048 1.00 90.31 80 ARG A CA 1
ATOM 617 C C . ARG A 1 80 ? 13.954 -0.378 -8.561 1.00 90.31 80 ARG A C 1
ATOM 619 O O . ARG A 1 80 ? 15.012 0.237 -8.496 1.00 90.31 80 ARG A O 1
ATOM 626 N N . ASN A 1 81 ? 12.781 0.150 -8.217 1.00 89.50 81 ASN A N 1
ATOM 627 C CA . ASN A 1 81 ? 12.648 1.485 -7.646 1.00 89.50 81 ASN A CA 1
ATOM 628 C C . ASN A 1 81 ? 11.554 1.528 -6.564 1.00 89.50 81 ASN A C 1
ATOM 630 O O . ASN A 1 81 ? 10.499 2.121 -6.772 1.00 89.50 81 ASN A O 1
ATOM 634 N N . PRO A 1 82 ? 11.781 0.909 -5.394 1.00 91.69 82 PRO A N 1
ATOM 635 C CA . PRO A 1 82 ? 10.762 0.843 -4.355 1.00 91.69 82 PRO A CA 1
ATOM 636 C C . PRO A 1 82 ? 10.762 2.066 -3.424 1.00 91.69 82 PRO A C 1
ATOM 638 O O . PRO A 1 82 ? 9.969 2.110 -2.486 1.00 91.69 82 PRO A O 1
ATOM 641 N N . TYR A 1 83 ? 11.701 3.003 -3.599 1.00 92.88 83 TYR A N 1
ATOM 642 C CA . TYR A 1 83 ? 12.007 4.033 -2.604 1.00 92.88 83 TYR A CA 1
ATOM 643 C C . TYR A 1 83 ? 10.840 5.000 -2.388 1.00 92.88 83 TYR A C 1
ATOM 645 O O . TYR A 1 83 ? 10.413 5.173 -1.251 1.00 92.88 83 TYR A O 1
ATOM 653 N N . GLU A 1 84 ? 10.288 5.553 -3.470 1.00 94.81 84 GLU A N 1
ATOM 654 C CA . GLU A 1 84 ? 9.160 6.492 -3.432 1.00 94.81 84 GLU A CA 1
ATOM 655 C C . GLU A 1 84 ? 7.940 5.875 -2.734 1.00 94.81 84 GLU A C 1
ATOM 657 O O . GLU A 1 84 ? 7.486 6.387 -1.714 1.00 94.81 84 GLU A O 1
ATOM 662 N N . ALA A 1 85 ? 7.487 4.704 -3.196 1.00 93.88 85 ALA A N 1
ATOM 663 C CA . ALA A 1 85 ? 6.360 3.988 -2.600 1.00 93.88 85 ALA A CA 1
ATOM 664 C C . ALA A 1 85 ? 6.563 3.700 -1.103 1.00 93.88 85 ALA A C 1
ATOM 666 O O . ALA A 1 85 ? 5.667 3.916 -0.285 1.00 93.88 85 ALA A O 1
ATOM 667 N N . ARG A 1 86 ? 7.758 3.230 -0.717 1.00 94.31 86 ARG A N 1
ATOM 668 C CA . ARG A 1 86 ? 8.083 2.942 0.690 1.00 94.31 86 ARG A CA 1
ATOM 669 C C . ARG A 1 86 ? 8.141 4.206 1.541 1.00 94.31 86 ARG A C 1
ATOM 671 O O . ARG A 1 86 ? 7.735 4.160 2.702 1.00 94.31 86 ARG A O 1
ATOM 678 N N . GLN A 1 87 ? 8.658 5.305 0.996 1.00 95.12 87 GLN A N 1
ATOM 679 C CA . GLN A 1 87 ? 8.724 6.582 1.695 1.00 95.12 87 GLN A CA 1
ATOM 680 C C . GLN A 1 87 ? 7.320 7.137 1.936 1.00 95.12 87 GLN A C 1
ATOM 682 O O . GLN A 1 87 ? 7.036 7.519 3.070 1.00 95.12 87 GLN A O 1
ATOM 687 N N . THR A 1 88 ? 6.439 7.099 0.932 1.00 95.94 88 THR A N 1
ATOM 688 C CA . THR A 1 88 ? 5.055 7.570 1.075 1.00 95.94 88 THR A CA 1
ATOM 689 C C . THR A 1 88 ? 4.266 6.723 2.069 1.00 95.94 88 THR A C 1
ATOM 691 O O . THR A 1 88 ? 3.639 7.261 2.975 1.00 95.94 88 THR A O 1
ATOM 694 N N . LEU A 1 89 ? 4.362 5.389 2.000 1.00 95.94 89 LEU A N 1
ATOM 695 C CA . LEU A 1 89 ? 3.732 4.514 3.000 1.00 95.94 89 LEU A CA 1
ATOM 696 C C . LEU A 1 89 ? 4.189 4.867 4.423 1.00 95.94 89 LEU A C 1
ATOM 698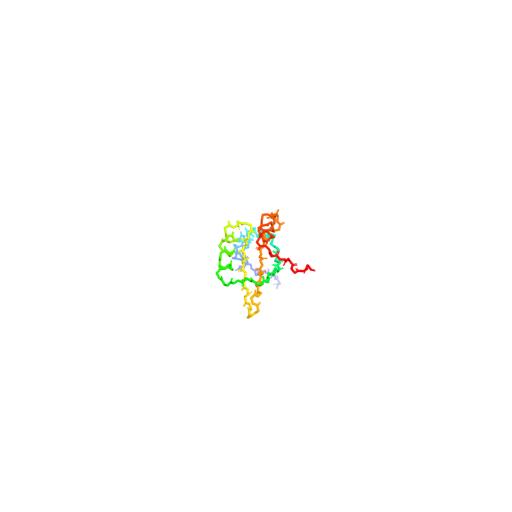 O O . LEU A 1 89 ? 3.374 4.965 5.339 1.00 95.94 89 LEU A O 1
ATOM 702 N N . ARG A 1 90 ? 5.489 5.123 4.608 1.00 95.69 90 ARG A N 1
ATOM 703 C CA . ARG A 1 90 ? 6.038 5.519 5.907 1.00 95.69 90 ARG A CA 1
ATOM 704 C C . ARG A 1 90 ? 5.568 6.909 6.346 1.00 95.69 90 ARG A C 1
ATOM 706 O O . ARG A 1 90 ? 5.292 7.077 7.530 1.00 95.69 90 ARG A O 1
ATOM 713 N N . SER A 1 91 ? 5.485 7.891 5.445 1.00 96.38 91 SER A N 1
ATOM 714 C CA . SER A 1 91 ? 5.013 9.243 5.787 1.00 96.38 91 SER A CA 1
ATOM 715 C C . SER A 1 91 ? 3.532 9.269 6.150 1.00 96.38 91 SER A C 1
ATOM 717 O O . SER A 1 91 ? 3.139 10.056 7.001 1.00 96.38 91 SER A O 1
ATOM 719 N N . LEU A 1 92 ? 2.739 8.370 5.564 1.00 95.88 92 LEU A N 1
ATOM 720 C CA . LEU A 1 92 ? 1.335 8.149 5.919 1.00 95.88 92 LEU A CA 1
ATOM 721 C C . LEU A 1 92 ? 1.158 7.401 7.254 1.00 95.88 92 LEU A C 1
ATOM 723 O O . LEU A 1 92 ? 0.049 7.309 7.768 1.00 95.88 92 LEU A O 1
ATOM 727 N N . GLY A 1 93 ? 2.246 6.897 7.848 1.00 96.00 93 GLY A N 1
ATOM 728 C CA . GLY A 1 93 ? 2.240 6.229 9.152 1.00 96.00 93 GLY A CA 1
ATOM 729 C C . GLY A 1 93 ? 2.090 4.708 9.092 1.00 96.00 93 GLY A C 1
ATOM 730 O O . GLY A 1 93 ? 1.967 4.070 10.139 1.00 96.00 93 GLY A O 1
ATOM 731 N N . TYR A 1 94 ? 2.143 4.107 7.902 1.00 96.62 94 TYR A N 1
ATOM 732 C CA . TYR A 1 94 ? 2.082 2.660 7.756 1.00 96.62 94 TYR A CA 1
ATOM 733 C C . TYR A 1 94 ? 3.383 1.979 8.185 1.00 96.62 94 TYR A C 1
ATOM 735 O O . TYR A 1 94 ? 4.494 2.370 7.815 1.00 96.62 94 TYR A O 1
ATOM 743 N N . GLN A 1 95 ? 3.233 0.885 8.923 1.00 95.50 95 GLN A N 1
ATOM 744 C CA . GLN A 1 95 ? 4.323 0.045 9.396 1.00 95.50 95 GLN A CA 1
ATOM 745 C C . GL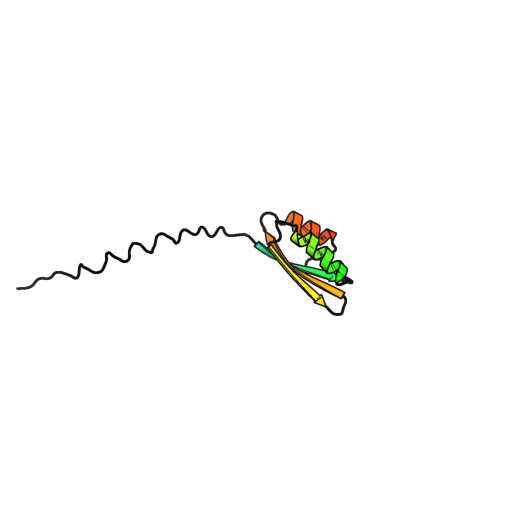N A 1 95 ? 4.351 -1.257 8.603 1.00 95.50 95 GLN A C 1
ATOM 747 O O . GLN A 1 95 ? 3.333 -1.931 8.468 1.00 95.50 95 GLN A O 1
ATOM 752 N N . ARG A 1 96 ? 5.518 -1.630 8.075 1.00 93.50 96 ARG A N 1
ATOM 753 C CA . ARG A 1 96 ? 5.677 -2.889 7.338 1.00 93.50 96 ARG A CA 1
ATOM 754 C C . ARG A 1 96 ? 5.589 -4.073 8.303 1.00 93.50 96 ARG A C 1
ATOM 756 O O . ARG A 1 96 ? 6.324 -4.121 9.289 1.00 93.50 96 ARG A O 1
ATOM 763 N N . VAL A 1 97 ? 4.728 -5.039 8.002 1.00 87.81 97 VAL A N 1
ATOM 764 C CA . VAL A 1 97 ? 4.731 -6.352 8.656 1.00 87.81 97 VAL A CA 1
ATOM 765 C C . VAL A 1 97 ? 5.968 -7.091 8.139 1.00 87.81 97 VAL A C 1
ATOM 767 O O . VAL A 1 97 ? 6.165 -7.143 6.929 1.00 87.81 97 VAL A O 1
ATOM 770 N N . ARG A 1 98 ? 6.837 -7.539 9.058 1.00 75.44 98 ARG A N 1
ATOM 771 C CA . ARG A 1 98 ? 8.152 -8.177 8.814 1.00 75.44 98 ARG A CA 1
ATOM 772 C C . ARG A 1 98 ? 8.192 -9.059 7.549 1.00 75.44 98 ARG A C 1
ATOM 774 O O . ARG A 1 98 ? 7.228 -9.776 7.299 1.00 75.44 98 ARG A O 1
ATOM 781 N N . ASP A 1 99 ? 9.319 -8.996 6.823 1.00 52.03 99 ASP A N 1
ATOM 782 C CA . ASP A 1 99 ? 9.690 -9.962 5.767 1.00 52.03 99 ASP A CA 1
ATOM 783 C C . ASP A 1 99 ? 9.655 -11.411 6.275 1.00 52.03 99 ASP A C 1
ATOM 785 O O . ASP A 1 99 ? 10.123 -11.636 7.420 1.00 52.03 99 ASP A O 1
#

Foldseek 3Di:
DDDDDDDDDDDPPPPPPPPPPPPPPVVQQKDKWKWKDFPADPVLVVVLVVVLVPDPQWDDWDWDADPRRMIMITTIGRPVDCPVNVVSCVVSPIDTDDD

pLDDT: mean 81.08, std 20.53, range [39.84, 97.19]

Sequence (99 aa):
MQSTQRIALFTTVILAIVLIASGCARKFHYATSTYFQLNVSEQVLDEHLQQLNDISTIRTIAPAHDSSNKVTLTVTIDSRNPYEARQTLRSLGYQRVRD

Radius of gyration: 26.37 Å; chains: 1; bounding box: 28×69×70 Å